Protein AF-A0A2A6BT78-F1 (afdb_monomer_lite)

Organism: Pristionchus pacificus (NCBI:txid54126)

Foldseek 3Di:
DPDDDQCQVQVVCCVQPVDHDPDDDFDQLWDWGDDVDIDTRGGPDPVRVVSPVVSDDPPDPDDDDTGHPVPVVVVVVVVVVVVVVVVVVVD

Radius of gyration: 16.56 Å; chains: 1; bounding box: 33×46×37 Å

pLDDT: mean 79.09, std 12.75, range [41.84, 95.31]

Structure (mmCIF, N/CA/C/O backbone):
data_AF-A0A2A6BT78-F1
#
_entry.id   AF-A0A2A6BT78-F1
#
loop_
_atom_site.group_PDB
_atom_site.id
_atom_site.type_symbol
_atom_site.label_atom_id
_atom_site.label_alt_id
_atom_site.label_comp_id
_atom_site.label_asym_id
_atom_site.label_entity_id
_atom_site.label_seq_id
_atom_site.pdbx_PDB_ins_code
_atom_site.Cartn_x
_atom_site.Cartn_y
_atom_site.Cartn_z
_atom_site.occupancy
_atom_site.B_iso_or_equiv
_atom_site.auth_seq_id
_atom_site.auth_comp_id
_atom_site.auth_asym_id
_atom_site.auth_atom_id
_atom_site.pdbx_PDB_model_num
ATOM 1 N N . MET A 1 1 ? 19.098 1.521 -11.088 1.00 41.84 1 MET A N 1
ATOM 2 C CA . MET A 1 1 ? 17.713 1.394 -11.585 1.00 41.84 1 MET A CA 1
ATOM 3 C C . MET A 1 1 ? 16.816 2.086 -10.579 1.00 41.84 1 MET A C 1
ATOM 5 O O . MET A 1 1 ? 16.778 1.644 -9.441 1.00 41.84 1 MET A O 1
ATOM 9 N N . GLU A 1 2 ? 16.173 3.196 -10.937 1.00 44.84 2 GLU A N 1
ATOM 10 C CA . GLU A 1 2 ? 15.149 3.785 -10.065 1.00 44.84 2 GLU A CA 1
ATOM 11 C C . GLU A 1 2 ? 13.949 2.837 -9.994 1.00 44.84 2 GLU A C 1
ATOM 13 O O . GLU A 1 2 ? 13.394 2.436 -11.020 1.00 44.84 2 GLU A O 1
ATOM 18 N N . HIS A 1 3 ? 13.560 2.443 -8.783 1.00 57.28 3 HIS A N 1
ATOM 19 C CA . HIS A 1 3 ? 12.381 1.613 -8.574 1.00 57.28 3 HIS A CA 1
ATOM 20 C C . HIS A 1 3 ? 11.128 2.462 -8.820 1.00 57.28 3 HIS A C 1
ATOM 22 O O . HIS A 1 3 ? 10.699 3.217 -7.948 1.00 57.28 3 HIS A O 1
ATOM 28 N N . ARG A 1 4 ? 10.536 2.350 -10.015 1.00 65.06 4 ARG A N 1
ATOM 29 C CA . ARG A 1 4 ? 9.234 2.965 -10.313 1.00 65.06 4 ARG A CA 1
ATOM 30 C C . ARG A 1 4 ? 8.146 2.376 -9.411 1.00 65.06 4 ARG A C 1
ATOM 32 O O . ARG A 1 4 ? 8.034 1.158 -9.259 1.00 65.06 4 ARG A O 1
ATOM 39 N N . ALA A 1 5 ? 7.337 3.249 -8.817 1.00 80.00 5 ALA A N 1
ATOM 40 C CA . ALA A 1 5 ? 6.197 2.861 -7.994 1.00 80.00 5 ALA A CA 1
ATOM 41 C C . ALA A 1 5 ? 5.068 2.262 -8.856 1.00 80.00 5 ALA A C 1
ATOM 43 O O . ALA A 1 5 ? 4.800 2.739 -9.950 1.00 80.00 5 ALA A O 1
ATOM 44 N N . THR A 1 6 ? 4.372 1.243 -8.338 1.00 87.75 6 THR A N 1
ATOM 45 C CA . THR A 1 6 ? 3.276 0.548 -9.050 1.00 87.75 6 THR A CA 1
ATOM 46 C C . THR A 1 6 ? 1.871 1.067 -8.719 1.00 87.75 6 THR A C 1
ATOM 48 O O . THR A 1 6 ? 0.893 0.516 -9.206 1.00 87.75 6 THR A O 1
ATOM 51 N N . GLY A 1 7 ? 1.739 2.088 -7.863 1.00 90.75 7 GLY A N 1
ATOM 52 C CA . GLY A 1 7 ? 0.442 2.710 -7.543 1.00 90.75 7 GLY A CA 1
ATOM 53 C C . GLY A 1 7 ? -0.392 2.056 -6.428 1.00 90.75 7 GLY A C 1
ATOM 54 O O . GLY A 1 7 ? -1.548 2.429 -6.258 1.00 90.75 7 GLY A O 1
ATOM 55 N N . LYS A 1 8 ? 0.169 1.126 -5.636 1.00 92.69 8 LYS A N 1
ATOM 56 C CA . LYS A 1 8 ? -0.515 0.471 -4.490 1.00 92.69 8 LYS A CA 1
ATOM 57 C C . LYS A 1 8 ? -1.220 1.470 -3.561 1.00 92.69 8 LYS A C 1
ATOM 59 O O . LYS A 1 8 ? -2.435 1.413 -3.397 1.00 92.69 8 LYS A O 1
ATOM 64 N N . SER A 1 9 ? -0.466 2.422 -3.021 1.00 93.12 9 SER A N 1
ATOM 65 C CA . SER A 1 9 ? -0.963 3.409 -2.058 1.00 93.12 9 SER A CA 1
ATOM 66 C C . SER A 1 9 ? -2.006 4.339 -2.671 1.00 93.12 9 SER A C 1
ATOM 68 O O . SER A 1 9 ? -3.008 4.644 -2.033 1.00 93.12 9 SER A O 1
ATOM 70 N N . SER A 1 10 ? -1.827 4.728 -3.937 1.00 94.38 10 SER A N 1
ATOM 71 C CA . SER A 1 10 ? -2.799 5.544 -4.673 1.00 94.38 10 SER A CA 1
ATOM 72 C C . SER A 1 10 ? -4.132 4.816 -4.864 1.00 94.38 10 SER A C 1
ATOM 74 O O . SER A 1 10 ? -5.186 5.422 -4.685 1.00 94.38 10 SER A O 1
ATOM 76 N N . LEU A 1 11 ? -4.110 3.512 -5.168 1.00 93.88 11 LEU A N 1
ATOM 77 C CA . LEU A 1 11 ? -5.326 2.696 -5.262 1.00 93.88 11 LEU A CA 1
ATOM 78 C C . LEU A 1 11 ? -6.041 2.592 -3.915 1.00 93.88 11 LEU A C 1
ATOM 80 O O . LEU A 1 11 ? -7.256 2.773 -3.845 1.00 93.88 11 LEU A O 1
ATOM 84 N N . VAL A 1 12 ? -5.286 2.343 -2.843 1.00 93.94 12 VAL A N 1
ATOM 85 C CA . VAL A 1 12 ? -5.844 2.232 -1.492 1.00 93.94 12 VAL A CA 1
ATOM 86 C C . VAL A 1 12 ? -6.458 3.560 -1.042 1.00 93.94 12 VAL A C 1
ATOM 88 O O . VAL A 1 12 ? -7.590 3.577 -0.564 1.00 93.94 12 VAL A O 1
ATOM 91 N N . LEU A 1 13 ? -5.780 4.690 -1.257 1.00 94.44 13 LEU A N 1
ATOM 92 C CA . LEU A 1 13 ? -6.313 6.014 -0.922 1.00 94.44 13 LEU A CA 1
ATOM 93 C C . LEU A 1 13 ? -7.530 6.391 -1.766 1.00 94.44 13 LEU A C 1
ATOM 95 O O . LEU A 1 13 ? -8.473 6.985 -1.240 1.00 94.44 13 LEU A O 1
ATOM 99 N N . ARG A 1 14 ? -7.560 6.013 -3.047 1.00 95.31 14 ARG A N 1
ATOM 100 C CA . ARG A 1 14 ? -8.730 6.251 -3.894 1.00 95.31 14 ARG A CA 1
ATOM 101 C C . ARG A 1 14 ? -9.936 5.453 -3.418 1.00 95.31 1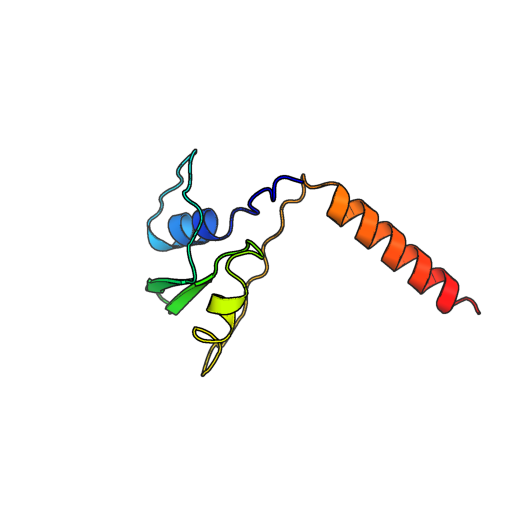4 ARG A C 1
ATOM 103 O O . ARG A 1 14 ? -11.031 6.005 -3.387 1.00 95.31 14 ARG A O 1
ATOM 110 N N . PHE A 1 15 ? -9.737 4.199 -3.019 1.00 94.44 15 PHE A N 1
ATOM 111 C CA . PHE A 1 15 ? -10.802 3.370 -2.461 1.00 94.44 15 PHE A CA 1
ATOM 112 C C . PHE A 1 15 ? -11.298 3.894 -1.105 1.00 94.44 15 PHE A C 1
ATOM 114 O O . PHE A 1 15 ? -12.505 4.025 -0.914 1.00 94.44 15 PHE A O 1
ATOM 121 N N . VAL A 1 16 ? -10.379 4.219 -0.186 1.00 94.62 16 VAL A N 1
ATOM 122 C CA . VAL A 1 16 ? -10.740 4.579 1.195 1.00 94.62 16 VAL A CA 1
ATOM 123 C C . VAL A 1 16 ? -11.233 6.023 1.323 1.00 94.62 16 VAL A C 1
ATOM 125 O O . VAL A 1 16 ? -12.161 6.321 2.066 1.00 94.62 16 VAL A O 1
ATOM 128 N N . LYS A 1 17 ? -10.594 6.959 0.616 1.00 93.69 17 LYS A N 1
ATOM 129 C CA . LYS A 1 17 ? -10.828 8.403 0.786 1.00 93.69 17 LYS A CA 1
ATOM 130 C C . LYS A 1 17 ? -11.430 9.078 -0.441 1.00 93.69 17 LYS A C 1
ATOM 132 O O . LYS A 1 17 ? -11.683 10.277 -0.404 1.00 93.69 17 LYS A O 1
ATOM 137 N N . GLY A 1 18 ? -11.594 8.364 -1.555 1.00 95.25 18 GLY A N 1
ATOM 138 C CA . GLY A 1 18 ? -11.988 8.982 -2.821 1.00 95.25 18 GLY A CA 1
ATOM 139 C C . GLY A 1 18 ? -10.924 9.928 -3.391 1.00 95.25 18 GLY A C 1
ATOM 140 O O . GLY A 1 18 ? -11.223 10.697 -4.299 1.00 95.25 18 GLY A O 1
ATOM 141 N N . GLN A 1 19 ? -9.681 9.886 -2.904 1.00 94.19 19 GLN A N 1
ATOM 142 C CA . GLN A 1 19 ? -8.623 10.830 -3.277 1.00 94.19 19 GLN A CA 1
ATOM 143 C C . GLN A 1 19 ? -7.624 10.207 -4.249 1.00 94.19 19 GLN A C 1
ATOM 145 O O . GLN A 1 19 ? -7.251 9.045 -4.110 1.00 94.19 19 GLN A O 1
ATOM 150 N N . LEU A 1 20 ? -7.174 10.997 -5.220 1.00 93.75 20 LEU A N 1
ATOM 151 C CA . LEU A 1 20 ? -6.076 10.644 -6.110 1.00 93.75 20 LEU A CA 1
ATOM 152 C C . LEU A 1 20 ? -5.136 11.842 -6.196 1.00 93.75 20 LEU A C 1
ATOM 154 O O . LEU A 1 20 ? -5.541 12.909 -6.650 1.00 93.75 20 LEU A O 1
ATOM 158 N N . HIS A 1 21 ? -3.901 11.654 -5.746 1.00 91.62 21 HIS A N 1
ATOM 159 C CA . HIS A 1 21 ? -2.854 12.662 -5.842 1.00 91.62 21 HIS A CA 1
ATOM 160 C C . HIS A 1 21 ? -1.950 12.329 -7.024 1.00 91.62 21 HIS A C 1
ATOM 162 O O . HIS A 1 21 ? -1.594 11.166 -7.221 1.00 91.62 21 HIS A O 1
ATOM 168 N N . GLU A 1 22 ? -1.573 13.350 -7.791 1.00 87.75 22 GLU A N 1
ATOM 169 C CA . GLU A 1 22 ? -0.574 13.222 -8.858 1.00 87.75 22 GLU A CA 1
ATOM 170 C C . GLU A 1 22 ? 0.779 12.778 -8.284 1.00 87.75 22 GLU A C 1
ATOM 172 O O . GLU A 1 22 ? 1.443 11.900 -8.830 1.00 87.75 22 GLU A O 1
ATOM 177 N N . TYR A 1 23 ? 1.122 13.314 -7.110 1.00 88.25 23 TYR A N 1
ATOM 178 C CA . TYR A 1 23 ? 2.309 12.952 -6.350 1.00 88.25 23 TYR A CA 1
ATOM 179 C C . TYR A 1 23 ? 1.888 12.232 -5.075 1.00 88.25 23 TYR A C 1
ATOM 181 O O . TYR A 1 23 ? 1.330 12.835 -4.160 1.00 88.25 23 TYR A O 1
ATOM 189 N N . GLN A 1 24 ? 2.154 10.930 -5.028 1.00 88.75 24 GLN A N 1
ATOM 190 C CA . GLN A 1 24 ? 1.942 10.118 -3.839 1.00 88.75 24 GLN A CA 1
ATOM 191 C C . GLN A 1 24 ? 3.292 9.757 -3.226 1.00 88.75 24 GLN A C 1
ATOM 193 O O . GLN A 1 24 ? 4.139 9.144 -3.880 1.00 88.75 24 GLN A O 1
ATOM 198 N N . GLU A 1 25 ? 3.480 10.111 -1.956 1.00 87.19 25 GLU A N 1
ATOM 199 C CA . GLU A 1 25 ? 4.676 9.725 -1.217 1.00 87.19 25 GLU A CA 1
ATOM 200 C C . GLU A 1 25 ? 4.776 8.203 -1.082 1.00 87.19 25 GLU A C 1
ATOM 202 O O . GLU A 1 25 ? 3.775 7.482 -0.998 1.00 87.19 25 GLU A O 1
ATOM 207 N N . SER A 1 26 ? 6.011 7.705 -1.061 1.00 87.19 26 SER A N 1
ATOM 208 C CA . SER A 1 26 ? 6.262 6.279 -0.883 1.00 87.19 26 SER A CA 1
ATOM 209 C C . SER A 1 26 ? 5.879 5.838 0.524 1.00 87.19 26 SER A C 1
ATOM 211 O O . SER A 1 26 ? 6.390 6.383 1.499 1.00 87.19 26 SER A O 1
ATOM 213 N N . THR A 1 27 ? 5.055 4.795 0.632 1.00 85.19 27 THR A N 1
ATOM 214 C CA . THR A 1 27 ? 4.800 4.141 1.918 1.00 85.19 27 THR A CA 1
ATOM 215 C C . THR A 1 27 ? 6.114 3.655 2.522 1.00 85.19 27 THR A C 1
ATOM 217 O O . THR A 1 27 ? 6.879 2.938 1.871 1.00 85.19 27 THR A O 1
ATOM 220 N N . ILE A 1 28 ? 6.363 4.034 3.775 1.00 84.38 28 ILE A N 1
ATOM 221 C CA . ILE A 1 28 ? 7.484 3.551 4.583 1.00 84.38 28 ILE A CA 1
ATOM 222 C C . ILE A 1 28 ? 6.949 2.440 5.485 1.00 84.38 28 ILE A C 1
ATOM 224 O O . ILE A 1 28 ? 6.046 2.667 6.284 1.00 84.38 28 ILE A O 1
ATOM 228 N N . GLY A 1 29 ? 7.492 1.228 5.356 1.00 84.12 29 GLY A N 1
ATOM 229 C CA . GLY A 1 29 ? 7.002 0.071 6.108 1.00 84.12 29 GLY A CA 1
ATOM 230 C C . GLY A 1 29 ? 5.579 -0.321 5.697 1.00 84.12 29 GLY A C 1
ATOM 231 O O . GLY A 1 29 ? 5.403 -0.963 4.659 1.00 84.12 29 GLY A O 1
ATOM 232 N N . VAL A 1 30 ? 4.577 0.048 6.504 1.00 85.56 30 VAL A N 1
ATOM 233 C CA . VAL A 1 30 ? 3.155 -0.274 6.289 1.00 85.56 30 VAL A CA 1
ATOM 234 C C . VAL A 1 30 ? 2.260 0.896 6.700 1.00 85.56 30 VAL A C 1
ATOM 236 O O . VAL A 1 30 ? 2.455 1.485 7.759 1.00 85.56 30 VAL A O 1
ATOM 239 N N . ALA A 1 31 ? 1.247 1.186 5.888 1.00 88.56 31 ALA A N 1
ATOM 240 C CA . ALA A 1 31 ? 0.122 2.040 6.234 1.00 88.56 31 ALA A CA 1
ATOM 241 C C . ALA A 1 31 ? -1.123 1.183 6.507 1.00 88.56 31 ALA A C 1
ATOM 243 O O . ALA A 1 31 ? -1.443 0.263 5.752 1.00 88.56 31 ALA A O 1
ATOM 244 N N . PHE A 1 32 ? -1.833 1.503 7.585 1.00 88.56 32 PHE A N 1
ATOM 245 C CA . PHE A 1 32 ? -3.078 0.844 7.966 1.00 88.56 32 PHE A CA 1
ATOM 246 C C . PHE A 1 32 ? -4.261 1.770 7.685 1.00 88.56 32 PHE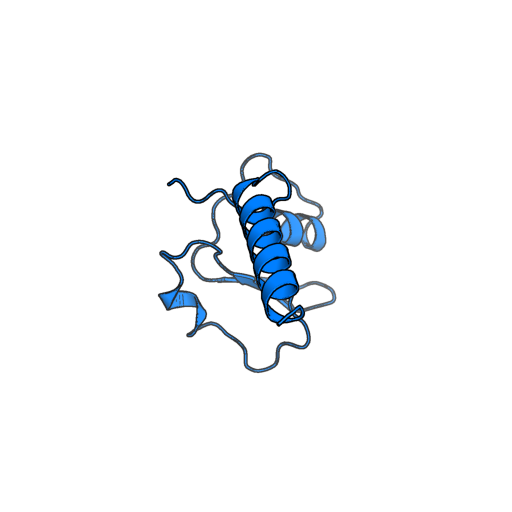 A C 1
ATOM 248 O O . PHE A 1 32 ? -4.267 2.923 8.120 1.00 88.56 32 PHE A O 1
ATOM 255 N N . LEU A 1 33 ? -5.244 1.275 6.933 1.00 89.75 33 LEU A N 1
ATOM 256 C CA . LEU A 1 33 ? -6.465 2.002 6.604 1.00 89.75 33 LEU A CA 1
ATOM 257 C C . LEU A 1 33 ? -7.684 1.102 6.814 1.00 89.75 33 LEU A C 1
ATOM 259 O O . LEU A 1 33 ? -7.645 -0.087 6.504 1.00 89.75 33 LEU A O 1
ATOM 263 N N . THR A 1 34 ? -8.787 1.687 7.278 1.00 89.31 34 THR A N 1
ATOM 264 C CA . THR A 1 34 ? -10.034 0.961 7.540 1.00 89.31 34 THR A CA 1
ATOM 265 C C . THR A 1 34 ? -11.173 1.541 6.711 1.00 89.31 34 THR A C 1
ATOM 267 O O . THR A 1 34 ? -11.387 2.752 6.694 1.00 89.31 34 THR A O 1
ATOM 270 N N . GLN A 1 35 ? -11.918 0.656 6.053 1.00 86.06 35 GLN A N 1
ATOM 271 C CA . GLN A 1 35 ? -13.237 0.914 5.471 1.00 86.06 35 GLN A CA 1
ATOM 272 C C . GLN A 1 35 ? -14.140 -0.270 5.850 1.00 86.06 35 GLN A C 1
ATOM 274 O O . GLN A 1 35 ? -14.080 -0.755 6.974 1.00 86.06 35 GLN A O 1
ATOM 279 N N . THR A 1 36 ? -14.919 -0.813 4.913 1.00 88.56 36 THR A N 1
ATOM 280 C CA . THR A 1 36 ? -15.613 -2.100 5.062 1.00 88.56 36 THR A CA 1
ATOM 281 C C . THR A 1 36 ? -14.646 -3.257 5.364 1.00 88.56 36 THR A C 1
ATOM 283 O O . THR A 1 36 ? -15.071 -4.280 5.890 1.00 88.56 36 THR A O 1
ATOM 286 N N . PHE A 1 37 ? -13.352 -3.090 5.062 1.00 86.69 37 PHE A N 1
ATOM 287 C CA . PHE A 1 37 ? -12.274 -4.038 5.348 1.00 86.69 37 PHE A CA 1
ATOM 288 C C . PHE A 1 37 ? -11.083 -3.330 6.002 1.00 86.69 37 PHE A C 1
ATOM 290 O O . PHE A 1 37 ? -10.891 -2.122 5.825 1.00 86.69 37 PHE A O 1
ATOM 297 N N . GLU A 1 38 ? -10.251 -4.100 6.699 1.00 89.81 38 GLU A N 1
ATOM 298 C CA . GLU A 1 38 ? -8.934 -3.663 7.158 1.00 89.81 38 GLU A CA 1
ATOM 299 C C . GLU A 1 38 ? -7.902 -3.841 6.041 1.00 89.81 38 GLU A C 1
ATOM 301 O O . GLU A 1 38 ? -7.667 -4.949 5.553 1.00 89.81 38 GLU A O 1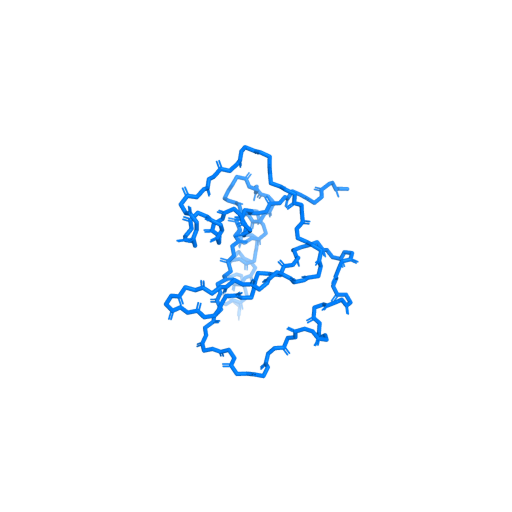
ATOM 3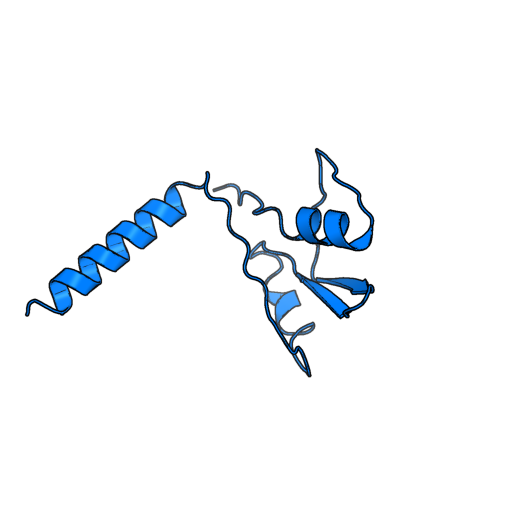06 N N . ILE A 1 39 ? -7.277 -2.741 5.628 1.00 89.56 39 ILE A N 1
ATOM 307 C CA . ILE A 1 39 ? -6.320 -2.705 4.525 1.00 89.56 39 ILE A CA 1
ATOM 308 C C . ILE A 1 39 ? -4.936 -2.374 5.072 1.00 89.56 39 ILE A C 1
ATOM 310 O O . ILE A 1 39 ? -4.718 -1.350 5.716 1.00 89.56 39 ILE A O 1
ATOM 314 N N . TRP A 1 40 ? -3.986 -3.245 4.749 1.00 88.94 40 TRP A N 1
ATOM 315 C CA . TRP A 1 40 ? -2.583 -3.128 5.125 1.00 88.94 40 TRP A CA 1
ATOM 316 C C . TRP A 1 40 ? -1.760 -2.813 3.864 1.00 88.94 40 TRP A C 1
ATOM 318 O O . TRP A 1 40 ? -1.301 -3.728 3.177 1.00 88.94 40 TRP A O 1
ATOM 328 N N . ASP A 1 41 ? -1.596 -1.529 3.527 1.00 88.50 41 ASP A N 1
ATOM 329 C CA . ASP A 1 41 ? -0.774 -1.086 2.389 1.00 88.50 41 ASP A CA 1
ATOM 330 C C . ASP A 1 41 ? 0.712 -1.170 2.750 1.00 88.50 41 ASP A C 1
ATOM 332 O O . ASP A 1 41 ? 1.165 -0.517 3.686 1.00 88.50 41 ASP A O 1
ATOM 336 N N . ARG A 1 42 ? 1.493 -1.970 2.019 1.00 85.81 42 ARG A N 1
ATOM 337 C CA . ARG A 1 42 ? 2.923 -2.162 2.305 1.00 85.81 42 ARG A CA 1
ATOM 338 C C . ARG A 1 42 ? 3.814 -1.431 1.318 1.00 85.81 42 ARG A C 1
ATOM 340 O O . ARG A 1 42 ? 3.562 -1.404 0.110 1.00 85.81 42 ARG A O 1
ATOM 347 N N . ALA A 1 43 ? 4.937 -0.944 1.834 1.00 85.81 43 ALA A N 1
ATOM 348 C CA . ALA A 1 43 ? 6.031 -0.426 1.037 1.00 85.81 43 ALA A CA 1
ATOM 349 C C . ALA A 1 43 ? 6.467 -1.452 -0.021 1.00 85.81 43 ALA A C 1
ATOM 351 O O . ALA A 1 43 ? 6.805 -2.592 0.288 1.00 85.81 43 ALA A O 1
ATOM 352 N N . GLY A 1 44 ? 6.464 -1.034 -1.289 1.00 76.31 44 GLY A N 1
ATOM 353 C CA . GLY A 1 44 ? 6.892 -1.878 -2.409 1.00 76.31 44 GLY A CA 1
ATOM 354 C C . GLY A 1 44 ? 8.376 -1.771 -2.755 1.00 76.31 44 GLY A C 1
ATOM 355 O O . GLY A 1 44 ? 8.794 -2.391 -3.725 1.00 76.31 44 GLY A O 1
ATOM 356 N N . GLN A 1 45 ? 9.146 -0.950 -2.035 1.00 78.19 45 GLN A N 1
ATOM 357 C CA . GLN A 1 45 ? 10.577 -0.793 -2.288 1.00 78.19 45 GLN A CA 1
ATOM 358 C C . GLN A 1 45 ? 11.380 -1.783 -1.445 1.00 78.19 45 GLN A C 1
ATOM 360 O O . GLN A 1 45 ? 11.142 -1.924 -0.245 1.00 78.19 45 GLN A O 1
ATOM 365 N N . GLU A 1 46 ? 12.390 -2.399 -2.056 1.00 72.56 46 GLU A N 1
ATOM 366 C CA . GLU A 1 46 ? 13.237 -3.416 -1.419 1.00 72.56 46 GLU A CA 1
ATOM 367 C C . GLU A 1 46 ? 13.970 -2.896 -0.178 1.00 72.56 46 GLU A C 1
ATOM 369 O O . GLU A 1 46 ? 14.135 -3.620 0.799 1.00 72.56 46 GLU A O 1
ATOM 374 N N . ARG A 1 47 ? 14.315 -1.603 -0.147 1.00 73.94 47 ARG A N 1
ATOM 375 C CA . ARG A 1 47 ? 14.933 -0.953 1.022 1.00 73.94 47 ARG A CA 1
ATOM 376 C C . ARG A 1 47 ? 14.084 -1.007 2.302 1.00 73.94 47 ARG A C 1
ATOM 378 O O . ARG A 1 47 ? 14.617 -0.794 3.384 1.00 73.94 47 ARG A O 1
ATOM 385 N N . TYR A 1 48 ? 12.781 -1.269 2.186 1.00 71.31 48 TYR A N 1
ATOM 386 C CA . TYR A 1 48 ? 11.861 -1.428 3.315 1.00 71.31 48 TYR A CA 1
ATOM 387 C C . TYR A 1 48 ? 11.460 -2.894 3.535 1.00 71.31 48 TYR A C 1
ATOM 389 O O . TYR A 1 48 ? 10.600 -3.175 4.367 1.00 71.31 48 TYR A O 1
ATOM 397 N N . HIS A 1 49 ? 12.083 -3.840 2.821 1.00 65.06 49 HIS A N 1
ATOM 398 C CA . HIS A 1 49 ? 11.776 -5.266 2.910 1.00 65.06 49 HIS A CA 1
ATOM 399 C C . HIS A 1 49 ? 11.963 -5.813 4.327 1.00 65.06 49 HIS A C 1
ATOM 401 O O . HIS A 1 49 ? 11.155 -6.620 4.764 1.00 65.06 49 HIS A O 1
ATOM 407 N N . SER A 1 50 ? 12.949 -5.331 5.091 1.00 64.94 50 SER A N 1
ATOM 408 C CA . SER A 1 50 ? 13.155 -5.731 6.493 1.00 64.94 50 SER A CA 1
ATOM 409 C C . SER A 1 50 ? 12.002 -5.340 7.428 1.00 64.94 50 SER A C 1
ATOM 411 O O . SER A 1 50 ? 11.828 -5.963 8.472 1.00 64.94 50 SER A O 1
ATOM 413 N N . LEU A 1 51 ? 11.192 -4.346 7.049 1.00 62.47 51 LEU A N 1
ATOM 414 C CA . LEU A 1 51 ? 10.005 -3.916 7.794 1.00 62.47 51 LEU A CA 1
ATOM 415 C C . LEU A 1 51 ? 8.767 -4.748 7.433 1.00 62.47 51 LEU A C 1
ATOM 417 O O . LEU A 1 51 ? 7.787 -4.743 8.169 1.00 62.47 51 LEU A O 1
ATOM 421 N N . ALA A 1 52 ? 8.785 -5.471 6.308 1.00 59.47 52 ALA A N 1
ATOM 422 C CA . ALA A 1 52 ? 7.633 -6.243 5.865 1.00 59.47 52 ALA A CA 1
ATOM 423 C C . ALA A 1 52 ? 7.349 -7.469 6.761 1.00 59.47 52 ALA A C 1
ATOM 425 O O . ALA A 1 52 ? 6.197 -7.608 7.152 1.00 59.47 52 ALA A O 1
ATOM 426 N N . PRO A 1 53 ? 8.314 -8.327 7.157 1.00 55.09 53 PRO A N 1
ATOM 427 C CA . PRO A 1 53 ? 8.043 -9.509 7.983 1.00 55.09 53 PRO A CA 1
ATOM 428 C C . PRO A 1 53 ? 7.498 -9.204 9.382 1.00 55.09 53 PRO A C 1
ATOM 430 O O . PRO A 1 53 ? 6.676 -9.960 9.893 1.00 55.09 53 PRO A O 1
ATOM 433 N N . THR A 1 54 ? 7.927 -8.103 10.005 1.00 52.81 54 THR A N 1
ATOM 434 C CA . THR A 1 54 ? 7.490 -7.718 11.359 1.00 52.81 54 THR A CA 1
ATOM 435 C C . THR A 1 54 ? 6.058 -7.182 11.390 1.00 52.81 54 THR A C 1
ATOM 437 O O . THR A 1 54 ? 5.405 -7.248 12.427 1.00 52.81 54 THR A O 1
ATOM 440 N N . LEU A 1 55 ? 5.550 -6.698 10.252 1.00 55.91 55 LEU A N 1
ATOM 441 C CA . LEU A 1 55 ? 4.232 -6.070 10.106 1.00 55.91 55 LEU A CA 1
ATOM 442 C C . LEU A 1 55 ? 3.202 -6.995 9.427 1.00 55.91 55 LEU A C 1
ATOM 444 O O . LEU A 1 55 ? 2.146 -6.540 8.987 1.00 55.91 55 LEU A O 1
ATOM 448 N N . ALA A 1 56 ? 3.505 -8.291 9.290 1.00 57.59 56 ALA A N 1
ATOM 449 C CA . ALA A 1 56 ? 2.832 -9.152 8.329 1.00 57.59 56 ALA A CA 1
ATOM 450 C C . ALA A 1 56 ? 2.185 -10.438 8.884 1.00 57.59 56 ALA A C 1
ATOM 452 O O . ALA A 1 56 ? 2.842 -11.315 9.434 1.00 57.59 56 ALA A O 1
ATOM 453 N N . HIS A 1 57 ? 0.896 -10.587 8.540 1.00 56.81 57 HIS A N 1
ATOM 454 C CA . HIS A 1 57 ? 0.188 -11.842 8.212 1.00 56.81 57 HIS A CA 1
ATOM 455 C C . HIS A 1 57 ? -0.489 -12.697 9.297 1.00 56.81 57 HIS A C 1
ATOM 457 O O . HIS A 1 57 ? -0.940 -13.793 8.969 1.00 56.81 57 HIS A O 1
ATOM 463 N N . ARG A 1 58 ? -0.715 -12.237 10.530 1.00 60.69 58 ARG A N 1
ATOM 464 C CA . ARG A 1 58 ? -1.641 -12.976 11.417 1.00 60.69 58 ARG A CA 1
ATOM 465 C C . ARG A 1 58 ? -3.100 -12.579 11.142 1.00 60.69 58 ARG A C 1
ATOM 467 O O . ARG A 1 58 ? -3.619 -11.696 11.805 1.00 60.69 58 ARG A O 1
ATOM 474 N N . GLY A 1 59 ? -3.738 -13.225 10.155 1.00 71.75 59 GLY A N 1
ATOM 475 C CA . GLY A 1 59 ? -5.202 -13.171 9.957 1.00 71.75 59 GLY A CA 1
ATOM 476 C C . GLY A 1 59 ? -5.738 -12.512 8.675 1.00 71.75 59 GLY A C 1
ATOM 477 O O . GLY A 1 59 ? -6.946 -12.337 8.560 1.00 71.75 59 GLY A O 1
ATOM 478 N N . ALA A 1 60 ? -4.891 -12.157 7.700 1.00 77.50 60 ALA A N 1
ATOM 479 C CA . ALA A 1 60 ? -5.364 -11.562 6.442 1.00 77.50 60 ALA A CA 1
ATOM 480 C C . ALA A 1 60 ? -6.190 -12.562 5.605 1.00 77.50 60 ALA A C 1
ATOM 482 O O . ALA A 1 60 ? -5.740 -13.677 5.348 1.00 77.50 60 ALA A O 1
ATOM 483 N N . GLN A 1 61 ? -7.373 -12.141 5.149 1.00 87.94 61 GLN A N 1
ATOM 484 C CA . GLN A 1 61 ? -8.317 -12.980 4.389 1.00 87.94 61 GLN A CA 1
ATOM 485 C C . GLN A 1 61 ? -8.059 -12.962 2.875 1.00 87.94 61 GLN A C 1
ATOM 487 O O . GLN A 1 61 ? -8.460 -13.879 2.164 1.00 87.94 61 GLN A O 1
ATOM 492 N N . ALA A 1 62 ? -7.399 -11.915 2.377 1.00 87.38 62 ALA A N 1
ATOM 493 C CA . ALA A 1 62 ? -7.096 -11.726 0.965 1.00 87.38 62 ALA A CA 1
ATOM 494 C C . ALA A 1 62 ? -5.806 -10.914 0.781 1.00 87.38 62 ALA A C 1
ATOM 496 O O . ALA A 1 62 ? -5.352 -10.218 1.692 1.00 87.38 62 ALA A O 1
ATOM 497 N N . ALA A 1 63 ? -5.230 -10.990 -0.419 1.00 87.19 63 ALA A N 1
ATOM 498 C CA . ALA A 1 63 ? -4.073 -10.204 -0.831 1.00 87.19 63 ALA A CA 1
ATOM 499 C C . ALA A 1 63 ? -4.312 -9.596 -2.218 1.00 87.19 63 ALA A C 1
ATOM 501 O O . ALA A 1 63 ? -4.874 -10.246 -3.098 1.00 87.19 63 ALA A O 1
ATOM 502 N N . ILE A 1 64 ? -3.853 -8.358 -2.412 1.00 87.69 64 ILE A N 1
ATOM 503 C CA . ILE A 1 64 ? -3.921 -7.644 -3.690 1.00 87.69 64 ILE A CA 1
ATOM 504 C C . ILE A 1 64 ? -2.493 -7.404 -4.176 1.00 87.69 64 ILE A C 1
ATOM 506 O O . ILE A 1 64 ? -1.668 -6.840 -3.458 1.00 87.69 64 ILE A O 1
ATOM 510 N N . VAL A 1 65 ? -2.207 -7.824 -5.408 1.00 87.25 65 VAL A N 1
ATOM 511 C CA . VAL A 1 65 ? -0.914 -7.618 -6.068 1.00 87.25 65 VAL A CA 1
ATOM 512 C C . VAL A 1 65 ? -1.094 -6.580 -7.168 1.00 87.25 65 VAL A C 1
ATOM 514 O O . VAL A 1 65 ? -1.944 -6.739 -8.038 1.00 87.25 65 VAL A O 1
ATOM 517 N N . VAL A 1 66 ? -0.290 -5.516 -7.127 1.00 88.44 66 VAL A N 1
ATOM 518 C CA . VAL A 1 66 ? -0.377 -4.392 -8.070 1.00 88.44 66 VAL A CA 1
ATOM 519 C C . VAL A 1 66 ? 0.940 -4.235 -8.816 1.00 88.44 66 VAL A C 1
ATOM 521 O O . VAL A 1 66 ? 2.000 -4.091 -8.196 1.00 88.44 66 VAL A O 1
ATOM 524 N N . TYR A 1 67 ? 0.852 -4.194 -10.141 1.00 86.19 67 TYR A N 1
ATOM 525 C CA . TYR A 1 67 ? 1.962 -3.951 -11.052 1.00 86.19 67 TYR A CA 1
ATOM 526 C C . TYR A 1 67 ? 1.579 -2.879 -12.079 1.00 86.19 67 TYR A C 1
ATOM 528 O O . TYR A 1 67 ? 0.402 -2.660 -12.352 1.00 86.19 67 TYR A O 1
ATOM 536 N N . ASP A 1 68 ? 2.587 -2.208 -12.630 1.00 87.12 68 ASP A N 1
ATOM 537 C CA . ASP A 1 68 ? 2.419 -1.200 -13.675 1.00 87.12 68 ASP A CA 1
ATOM 538 C C . ASP A 1 68 ? 2.572 -1.860 -15.052 1.00 87.12 68 ASP A C 1
ATOM 540 O O . ASP A 1 68 ? 3.640 -2.379 -15.380 1.00 87.12 68 ASP A O 1
ATOM 544 N N . ILE A 1 69 ? 1.511 -1.838 -15.862 1.00 85.19 69 ILE A N 1
ATOM 545 C CA . ILE A 1 69 ? 1.502 -2.419 -17.214 1.00 85.19 69 ILE A CA 1
ATOM 546 C C . ILE A 1 69 ? 2.439 -1.690 -18.186 1.00 85.19 69 ILE A C 1
ATOM 548 O O . ILE A 1 69 ? 2.856 -2.267 -19.187 1.00 85.19 69 ILE A O 1
ATOM 552 N N . THR A 1 70 ? 2.787 -0.432 -17.900 1.00 86.12 70 THR A N 1
ATOM 553 C CA . THR A 1 70 ? 3.730 0.352 -18.708 1.00 86.12 70 THR A CA 1
ATOM 554 C C . THR A 1 70 ? 5.184 -0.001 -18.391 1.00 86.12 70 THR A C 1
ATOM 556 O O . THR A 1 70 ? 6.092 0.351 -19.149 1.00 86.12 70 THR A O 1
ATOM 559 N N . ASN A 1 71 ? 5.429 -0.758 -17.313 1.00 79.94 71 ASN A N 1
ATOM 560 C CA . ASN A 1 71 ? 6.739 -1.312 -17.006 1.00 79.94 71 ASN A CA 1
ATOM 561 C C . ASN A 1 71 ? 7.023 -2.540 -17.888 1.00 79.94 71 ASN A C 1
ATOM 563 O O . ASN A 1 71 ? 6.761 -3.692 -17.532 1.00 79.94 71 ASN A O 1
ATOM 567 N N . GLN A 1 72 ? 7.602 -2.268 -19.056 1.00 72.00 72 GLN A N 1
ATOM 568 C CA . GLN A 1 72 ? 7.909 -3.260 -20.089 1.00 72.00 72 GLN A CA 1
ATOM 569 C C . GLN A 1 72 ? 8.866 -4.369 -19.623 1.00 72.00 72 GLN A C 1
ATOM 571 O O . GLN A 1 72 ? 8.829 -5.464 -20.184 1.00 72.00 72 GLN A O 1
ATOM 576 N N . LEU A 1 73 ? 9.673 -4.135 -18.579 1.00 72.19 73 LEU A N 1
ATOM 577 C CA . LEU A 1 73 ? 10.599 -5.138 -18.046 1.00 72.19 73 LEU A CA 1
ATOM 578 C C . LEU A 1 73 ? 9.845 -6.367 -17.511 1.00 72.19 73 LEU A C 1
ATOM 580 O O . LEU A 1 73 ? 10.263 -7.501 -17.737 1.00 72.19 73 LEU A O 1
ATOM 584 N N . PHE A 1 74 ? 8.692 -6.154 -16.867 1.00 68.12 74 PHE A N 1
ATOM 585 C CA . PHE A 1 74 ? 7.850 -7.246 -16.377 1.00 68.12 74 PHE A CA 1
ATOM 586 C C . PHE A 1 74 ? 7.212 -8.038 -17.527 1.00 68.12 74 PHE A C 1
ATOM 588 O O . PHE A 1 74 ? 7.203 -9.270 -17.506 1.00 68.12 74 PHE A O 1
ATOM 595 N N . GLY A 1 75 ? 6.734 -7.345 -18.566 1.00 68.38 75 GLY A N 1
ATOM 596 C CA . GLY A 1 75 ? 6.176 -7.985 -19.760 1.00 68.38 75 GLY A CA 1
ATOM 597 C C . GLY A 1 75 ? 7.203 -8.839 -20.510 1.00 68.38 75 GLY A C 1
ATOM 598 O O . GLY A 1 75 ? 6.886 -9.946 -20.948 1.00 68.38 75 GLY A O 1
ATOM 599 N N . LEU A 1 76 ? 8.451 -8.365 -20.598 1.00 73.44 76 LEU A N 1
ATOM 600 C CA . LEU A 1 76 ? 9.546 -9.105 -21.226 1.00 73.44 76 LEU A CA 1
ATOM 601 C C . LEU A 1 76 ? 9.869 -10.394 -20.457 1.00 73.44 76 LEU A C 1
ATOM 603 O O . LEU A 1 76 ? 9.930 -11.468 -21.058 1.00 73.44 76 LEU A O 1
ATOM 607 N N . LEU A 1 77 ? 9.998 -10.291 -19.129 1.00 72.75 77 LEU A N 1
ATOM 608 C CA . LEU A 1 77 ? 10.297 -11.418 -18.240 1.00 72.75 77 LEU A CA 1
ATOM 609 C C . LEU A 1 77 ? 9.193 -12.476 -18.257 1.00 72.75 77 LEU A C 1
ATOM 611 O O . LEU A 1 77 ? 9.486 -13.670 -18.310 1.00 72.75 77 LEU A O 1
ATOM 615 N N . LEU A 1 78 ? 7.921 -12.064 -18.267 1.00 73.56 78 LEU A N 1
ATOM 616 C CA . LEU A 1 78 ? 6.815 -13.006 -18.411 1.00 73.56 78 LEU A CA 1
ATOM 617 C C . LEU A 1 78 ? 6.879 -13.701 -19.776 1.00 73.56 78 LEU A C 1
ATOM 619 O O . LEU A 1 78 ? 6.757 -14.920 -19.844 1.00 73.56 78 LEU A O 1
ATOM 623 N N . GLY A 1 79 ? 7.140 -12.958 -20.855 1.00 74.62 79 GLY A N 1
ATOM 624 C CA . GLY A 1 79 ? 7.311 -13.530 -22.190 1.00 74.62 79 GLY A CA 1
ATOM 625 C C . GLY A 1 79 ? 8.438 -14.567 -22.261 1.00 74.62 79 GLY A C 1
ATOM 626 O O . GLY A 1 79 ? 8.261 -15.640 -22.839 1.00 74.62 79 GLY A O 1
ATOM 627 N N . GLU A 1 80 ? 9.589 -14.292 -21.649 1.00 79.12 80 GLU A N 1
ATOM 628 C CA . GLU A 1 80 ? 10.702 -15.245 -21.552 1.00 79.12 80 GLU A CA 1
ATOM 629 C C . GLU A 1 80 ? 10.363 -16.464 -20.693 1.00 79.12 80 GLU A C 1
ATOM 631 O O . GLU A 1 80 ? 10.612 -17.591 -21.124 1.00 79.12 80 GLU A O 1
ATOM 636 N N . ALA A 1 81 ? 9.730 -16.271 -19.535 1.00 73.69 81 ALA A N 1
ATOM 637 C CA . ALA A 1 81 ? 9.309 -17.359 -18.658 1.00 73.69 81 ALA A CA 1
ATOM 638 C C . ALA A 1 81 ? 8.289 -18.291 -19.337 1.00 73.69 81 ALA A C 1
ATOM 640 O O . ALA A 1 81 ? 8.408 -19.516 -19.244 1.00 73.69 81 ALA A O 1
ATOM 641 N N . GLN A 1 82 ? 7.321 -17.735 -20.076 1.00 73.69 82 GLN A N 1
ATOM 642 C CA . GLN A 1 82 ? 6.355 -18.517 -20.855 1.00 73.69 82 GLN A CA 1
ATOM 643 C C . GLN A 1 82 ? 7.050 -19.301 -21.980 1.00 73.69 82 GLN A C 1
ATOM 645 O O . GLN A 1 82 ? 6.783 -20.490 -22.160 1.00 73.69 82 GLN A O 1
ATOM 650 N N . ARG A 1 83 ? 8.008 -18.681 -22.689 1.00 77.62 83 ARG A N 1
ATOM 651 C CA . ARG A 1 83 ? 8.815 -19.351 -23.728 1.00 77.62 83 ARG A CA 1
ATOM 652 C C . ARG A 1 83 ? 9.690 -20.473 -23.163 1.00 77.62 83 ARG A C 1
ATOM 654 O O . ARG A 1 83 ? 9.771 -21.542 -23.765 1.00 77.62 83 ARG A O 1
ATOM 661 N N . ALA A 1 84 ? 10.325 -20.258 -22.013 1.00 74.50 84 ALA A N 1
ATOM 662 C CA . ALA A 1 84 ? 11.151 -21.262 -21.346 1.00 74.50 84 ALA A CA 1
ATOM 663 C C . ALA A 1 84 ? 10.315 -22.459 -20.861 1.00 74.50 84 ALA A C 1
ATOM 665 O O . ALA A 1 84 ? 10.718 -23.609 -21.038 1.00 74.50 84 ALA A O 1
ATOM 666 N N . ARG A 1 85 ? 9.117 -22.208 -20.315 1.00 75.12 85 ARG A N 1
ATOM 667 C CA . ARG A 1 85 ? 8.174 -23.259 -19.904 1.00 75.12 85 ARG A CA 1
ATOM 668 C C . ARG A 1 85 ? 7.652 -24.065 -21.096 1.00 75.12 85 ARG A C 1
ATOM 670 O O . ARG A 1 85 ? 7.603 -25.286 -21.003 1.00 75.12 85 ARG A O 1
ATOM 677 N N . ALA A 1 86 ? 7.325 -23.407 -22.211 1.00 69.06 86 ALA A N 1
ATOM 678 C CA . ALA A 1 86 ? 6.896 -24.081 -23.437 1.00 69.06 86 ALA A CA 1
ATOM 679 C C . ALA A 1 86 ? 7.994 -24.997 -24.010 1.00 69.06 86 ALA A C 1
ATOM 681 O O . ALA A 1 86 ? 7.710 -26.135 -24.368 1.00 69.06 86 ALA A O 1
ATOM 682 N N . LYS A 1 87 ? 9.260 -24.549 -24.016 1.00 69.50 87 LYS A N 1
ATOM 683 C CA . LYS A 1 87 ? 10.403 -25.380 -24.441 1.00 69.50 87 LYS A CA 1
ATOM 684 C C . LYS A 1 87 ? 10.641 -26.589 -23.532 1.00 69.50 87 LYS A C 1
ATOM 686 O O . LYS A 1 87 ? 11.028 -27.638 -24.023 1.00 69.50 87 LYS A O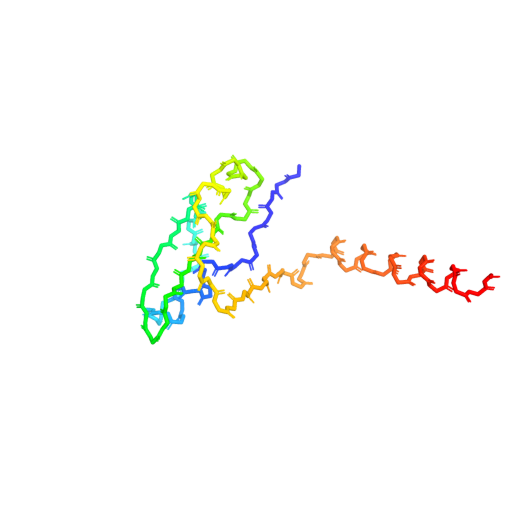 1
ATOM 691 N N . ARG A 1 88 ? 10.395 -26.455 -22.225 1.00 68.94 88 ARG A N 1
ATOM 692 C CA . ARG 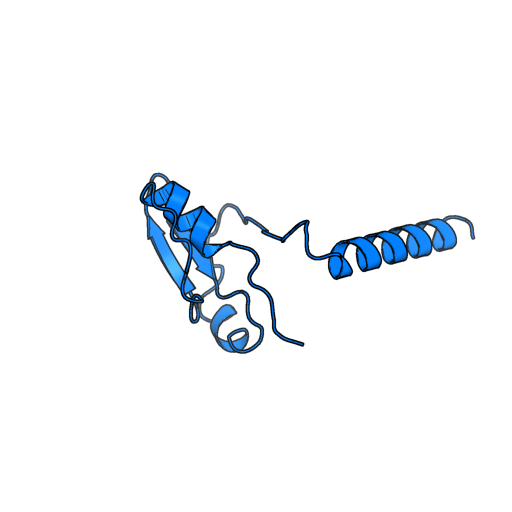A 1 88 ? 10.577 -27.534 -21.238 1.00 68.94 88 ARG A CA 1
ATOM 693 C C . ARG A 1 88 ? 9.461 -28.586 -21.253 1.00 68.94 88 ARG A C 1
ATOM 695 O O . ARG A 1 88 ? 9.676 -29.676 -20.753 1.00 68.94 88 ARG A O 1
ATOM 702 N N . LEU A 1 89 ? 8.283 -28.251 -21.780 1.00 66.94 89 LEU A N 1
ATOM 703 C CA . LEU A 1 89 ? 7.160 -29.184 -21.965 1.00 66.94 89 LEU A CA 1
ATOM 704 C C . LEU A 1 89 ? 7.198 -29.905 -23.322 1.00 66.94 89 LEU A C 1
ATOM 706 O O . LEU A 1 89 ? 6.457 -30.861 -23.518 1.00 66.94 89 LEU A O 1
ATOM 710 N N . ALA A 1 90 ? 8.024 -29.428 -24.255 1.00 67.12 90 ALA A N 1
ATOM 711 C CA . ALA A 1 90 ? 8.217 -30.011 -25.582 1.00 67.12 90 ALA A CA 1
ATOM 712 C C . ALA A 1 90 ? 9.416 -30.985 -25.653 1.00 67.12 90 ALA A C 1
ATOM 714 O O . ALA A 1 90 ? 9.787 -31.406 -26.748 1.00 67.12 90 ALA A O 1
ATOM 715 N N . MET A 1 91 ? 10.018 -31.311 -24.505 1.00 56.56 91 MET A N 1
ATOM 716 C CA . MET A 1 91 ? 11.087 -32.297 -24.307 1.00 56.56 91 MET A CA 1
ATOM 717 C C . MET A 1 91 ? 10.623 -33.308 -23.262 1.00 56.56 91 MET A C 1
ATOM 719 O O . MET A 1 91 ? 10.902 -34.508 -23.460 1.00 56.56 91 MET A O 1
#

InterPro domains:
  IPR001806 Small GTPase [PF00071] (4-72)
  IPR027417 P-loop containing nucleoside triphosphate hydrolase [G3DSA:3.40.50.300] (3-79)
  IPR027417 P-loop containing nucleoside triphosphate hydrolase [SSF52540] (4-72)

Secondary structure (DSSP, 8-state):
------SHHHHHHHHHHS---SS-PPPPSEEEEESSSEEEEE--SGGGGGGTGGG--SS---------TT-HHHHHHHHHHHHHHHHHH--

Sequence (91 aa):
MEHRATGKSSLVLRFVKGQLHEYQESTIGVAFLTQTFEIWDRAGQERYHSLAPTLAHRGAQAAIVVYDITNQLFGLLLGEAQRARAKRLAM